Protein AF-A0A2H6ERS8-F1 (afdb_monomer_lite)

Foldseek 3Di: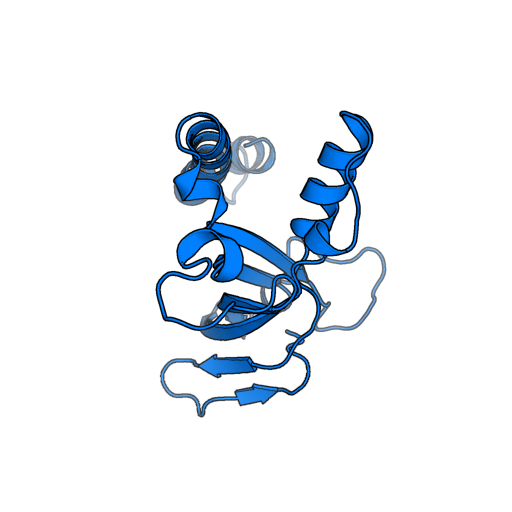
DVVQVVCCVPPNHHDVVVVCVVVVVVVLVVVCVVPVLSVQKDKAKFFDAPVHDDPPGPVPQRQQRIKIKIWGQCQVNCPCVVVDGDDRQKTWMWIWGADPRRPWIKIKTWIFTQVLVVDDDDDDVSVVVSVVVSNHGFFAWIWIDTPPDDIDTDRGDGD

Structure (mmCIF, N/CA/C/O backbone):
data_AF-A0A2H6ERS8-F1
#
_entry.id   AF-A0A2H6ERS8-F1
#
loop_
_atom_site.group_PDB
_atom_site.id
_atom_site.type_symbol
_atom_site.label_atom_id
_atom_site.label_alt_id
_atom_site.label_comp_id
_atom_site.label_asym_id
_atom_site.label_entity_id
_atom_site.label_seq_id
_atom_site.pdbx_PDB_ins_code
_atom_site.Cartn_x
_atom_site.Cartn_y
_atom_site.Cartn_z
_atom_site.occupancy
_atom_site.B_iso_or_equiv
_atom_site.auth_seq_id
_atom_site.auth_comp_id
_atom_site.auth_asym_id
_atom_site.auth_atom_id
_atom_site.pdbx_PDB_model_num
ATOM 1 N N . MET A 1 1 ? -3.281 12.359 -15.988 1.00 57.69 1 MET A N 1
ATOM 2 C CA . MET A 1 1 ? -3.894 13.520 -16.683 1.00 57.69 1 MET A CA 1
ATOM 3 C C . MET A 1 1 ? -2.879 14.532 -17.229 1.00 57.69 1 MET A C 1
ATOM 5 O O . MET A 1 1 ? -2.835 14.680 -18.435 1.00 57.69 1 MET A O 1
ATOM 9 N N . LEU A 1 2 ? -2.057 15.226 -16.422 1.00 61.25 2 LEU A N 1
ATOM 10 C CA . LEU A 1 2 ? -1.082 16.207 -16.961 1.00 61.25 2 LEU A CA 1
ATOM 11 C C . LEU A 1 2 ? 0.031 15.557 -17.808 1.00 61.25 2 LEU A C 1
ATOM 13 O O . LEU A 1 2 ? 0.407 16.110 -18.834 1.00 61.25 2 LEU A O 1
ATOM 17 N N . ILE A 1 3 ? 0.504 14.374 -17.397 1.00 63.06 3 ILE A N 1
ATOM 18 C CA . ILE A 1 3 ? 1.501 13.584 -18.138 1.00 63.06 3 ILE A CA 1
ATOM 19 C C . ILE A 1 3 ? 0.898 13.049 -19.447 1.00 63.06 3 ILE A C 1
ATOM 21 O O . ILE A 1 3 ? 1.433 13.352 -20.498 1.00 63.06 3 ILE A O 1
ATOM 25 N N . GLU A 1 4 ? -0.276 12.407 -19.415 1.00 62.72 4 GLU A N 1
ATOM 26 C CA . GLU A 1 4 ? -0.989 11.937 -20.624 1.00 62.72 4 GLU A CA 1
ATOM 27 C C . GLU A 1 4 ? -1.355 13.041 -21.621 1.00 62.72 4 GLU A C 1
ATOM 29 O O . GLU A 1 4 ? -1.279 12.832 -22.829 1.00 62.72 4 GLU A O 1
ATOM 34 N N . LEU A 1 5 ? -1.773 14.220 -21.143 1.00 63.31 5 LEU A N 1
ATOM 35 C CA . LEU A 1 5 ? -2.010 15.362 -22.027 1.00 63.31 5 LEU A CA 1
ATOM 36 C C . LEU A 1 5 ? -0.706 15.787 -22.703 1.00 63.31 5 LEU A C 1
ATOM 38 O O . LEU A 1 5 ? -0.725 16.097 -23.887 1.00 63.31 5 LEU A O 1
ATOM 42 N N . GLY A 1 6 ? 0.416 15.769 -21.976 1.00 64.75 6 GLY A N 1
ATOM 43 C CA . GLY A 1 6 ? 1.746 16.001 -22.537 1.00 64.75 6 GLY A CA 1
ATOM 44 C C . GLY A 1 6 ? 2.170 14.917 -23.532 1.00 64.75 6 GLY A C 1
ATOM 45 O O . GLY A 1 6 ? 2.685 15.243 -24.600 1.00 64.75 6 GLY A O 1
ATOM 46 N N . ASP A 1 7 ? 1.889 13.649 -23.231 1.00 66.44 7 ASP A N 1
ATOM 47 C CA . ASP A 1 7 ? 2.229 12.515 -24.092 1.00 66.44 7 ASP A CA 1
ATOM 48 C C . ASP A 1 7 ? 1.372 12.436 -25.356 1.00 66.44 7 ASP A C 1
ATOM 50 O O . ASP A 1 7 ? 1.861 12.028 -26.408 1.00 66.44 7 ASP A O 1
ATOM 54 N N . GLY A 1 8 ? 0.142 12.954 -25.314 1.00 67.19 8 GLY A N 1
ATOM 55 C CA . GLY A 1 8 ? -0.687 13.163 -26.501 1.00 67.19 8 GLY A CA 1
ATOM 56 C C . GLY A 1 8 ? -0.083 14.132 -27.530 1.00 67.19 8 GLY A C 1
ATOM 57 O O . GLY A 1 8 ? -0.42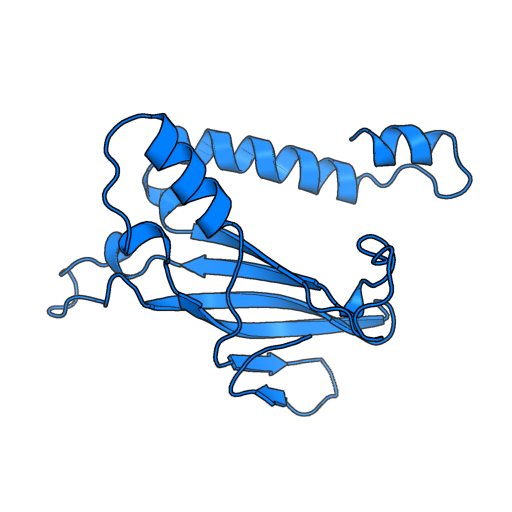0 14.045 -28.709 1.00 67.19 8 GLY A O 1
ATOM 58 N N . PHE A 1 9 ? 0.828 15.021 -27.112 1.00 74.06 9 PHE A N 1
ATOM 59 C CA . PHE A 1 9 ? 1.599 15.908 -27.998 1.00 74.06 9 PHE A CA 1
ATOM 60 C C . PHE A 1 9 ? 3.043 15.428 -28.228 1.00 74.06 9 PHE A C 1
ATOM 62 O O . PHE A 1 9 ? 3.812 16.110 -28.910 1.00 74.06 9 PHE A O 1
ATOM 69 N N . SER A 1 10 ? 3.426 14.282 -27.659 1.00 73.00 10 SER A N 1
ATOM 70 C CA . SER A 1 10 ? 4.756 13.686 -27.787 1.00 73.00 10 SER A CA 1
ATOM 71 C C . SER A 1 10 ? 4.723 12.442 -28.689 1.00 73.00 10 SER A C 1
ATOM 73 O O . SER A 1 10 ? 3.672 12.004 -29.152 1.00 73.00 10 SER A O 1
ATOM 75 N N . ASN A 1 11 ? 5.891 11.845 -28.948 1.00 71.19 11 ASN A N 1
ATOM 76 C CA . ASN A 1 11 ? 5.986 10.590 -29.704 1.00 71.19 11 ASN A CA 1
ATOM 77 C C . ASN A 1 11 ? 5.510 9.359 -28.906 1.00 71.19 11 ASN A C 1
ATOM 79 O O . ASN A 1 11 ? 5.439 8.273 -29.480 1.00 71.19 11 ASN A O 1
ATOM 83 N N . PHE A 1 12 ? 5.233 9.501 -27.602 1.00 67.75 12 PHE A N 1
ATOM 84 C CA . PHE A 1 12 ? 4.738 8.413 -26.752 1.00 67.75 12 PHE A CA 1
ATOM 85 C C . PHE A 1 12 ? 3.244 8.140 -26.984 1.00 67.75 12 PHE A C 1
ATOM 87 O O . PHE A 1 12 ? 2.827 6.985 -26.926 1.00 67.75 12 PHE A O 1
ATOM 94 N N . GLY A 1 13 ? 2.473 9.167 -27.360 1.00 66.31 13 GLY A N 1
ATOM 95 C CA . GLY A 1 13 ? 1.048 9.053 -27.654 1.00 66.31 13 GLY A CA 1
ATOM 96 C C . GLY A 1 13 ? 0.178 8.994 -26.398 1.00 66.31 13 GLY A C 1
ATOM 97 O O . GLY A 1 13 ? 0.634 8.705 -25.297 1.00 66.31 13 GLY A O 1
ATOM 98 N N . PHE A 1 14 ? -1.107 9.293 -26.566 1.00 74.25 14 PHE A N 1
ATOM 99 C CA . PHE A 1 14 ? -2.078 9.253 -25.476 1.00 74.25 14 PHE A CA 1
ATOM 100 C C . PHE A 1 14 ? -2.468 7.804 -25.138 1.00 74.25 14 PHE A C 1
ATOM 102 O O . PHE A 1 14 ? -2.995 7.103 -26.007 1.00 74.25 14 PHE A O 1
ATOM 109 N N . ASP A 1 15 ? -2.282 7.376 -23.885 1.00 76.25 15 ASP A N 1
ATOM 110 C CA . ASP A 1 15 ? -2.776 6.083 -23.400 1.00 76.25 15 ASP A CA 1
ATOM 111 C C . ASP A 1 15 ? -4.112 6.245 -22.656 1.00 76.25 15 ASP A C 1
ATOM 113 O O . ASP A 1 15 ? -4.220 6.881 -21.606 1.00 76.25 15 ASP A O 1
ATOM 117 N N . TYR A 1 16 ? -5.164 5.635 -23.201 1.00 74.88 16 TYR A N 1
ATOM 118 C CA . TYR A 1 16 ? -6.487 5.638 -22.581 1.00 74.88 16 TYR A CA 1
ATOM 119 C C . TYR A 1 16 ? -6.527 4.835 -21.273 1.00 74.88 16 TYR A C 1
ATOM 121 O O . TYR A 1 16 ? -7.408 5.075 -20.445 1.00 74.88 16 TYR A O 1
ATOM 129 N N . GLN A 1 17 ? -5.617 3.874 -21.082 1.00 75.38 17 GLN A N 1
ATOM 130 C CA . GLN A 1 17 ? -5.539 3.081 -19.856 1.00 75.38 17 GLN A CA 1
ATOM 131 C C . GLN A 1 17 ? -5.107 3.968 -18.689 1.00 75.38 17 GLN A C 1
ATOM 133 O O . GLN A 1 17 ? -5.750 3.936 -17.638 1.00 75.38 17 GLN A O 1
ATOM 138 N N . ASP A 1 18 ? -4.116 4.832 -18.904 1.00 72.44 18 ASP A N 1
ATOM 139 C CA . ASP A 1 18 ? -3.656 5.794 -17.901 1.00 72.44 18 ASP A CA 1
ATOM 140 C C . ASP A 1 18 ? -4.779 6.766 -17.499 1.00 72.44 18 ASP A C 1
ATOM 142 O O . ASP A 1 18 ? -4.994 7.021 -16.305 1.00 72.44 18 ASP A O 1
ATOM 146 N N . LEU A 1 19 ? -5.589 7.216 -18.469 1.00 80.38 19 LEU A N 1
ATOM 147 C CA . LEU A 1 19 ? -6.762 8.050 -18.193 1.00 80.38 19 LEU A CA 1
ATOM 148 C C . LEU A 1 19 ? -7.775 7.309 -17.314 1.00 80.38 19 LEU A C 1
ATOM 150 O O . LEU A 1 19 ? -8.290 7.869 -16.341 1.00 80.38 19 LEU A O 1
ATOM 154 N N . VAL A 1 20 ? -8.068 6.050 -17.654 1.00 81.31 20 VAL A N 1
ATOM 155 C CA . VAL A 1 20 ? -9.019 5.212 -16.915 1.00 81.31 20 VAL A CA 1
ATOM 156 C C . VAL A 1 20 ? -8.550 4.987 -15.482 1.00 81.31 20 VAL A C 1
ATOM 158 O O . VAL A 1 20 ? -9.366 5.103 -14.570 1.00 81.31 20 VAL A O 1
ATOM 161 N N . PHE A 1 21 ? -7.263 4.724 -15.247 1.00 81.50 21 PHE A N 1
ATOM 162 C CA . PHE A 1 21 ? -6.743 4.549 -13.888 1.00 81.50 21 PHE A CA 1
ATOM 163 C C . PHE A 1 21 ? -6.755 5.854 -13.085 1.00 81.50 21 PHE A C 1
ATOM 165 O O . PHE A 1 21 ? -7.132 5.847 -11.910 1.00 81.50 21 PHE A O 1
ATOM 172 N N . ASN A 1 22 ? -6.434 6.984 -13.720 1.00 79.50 22 ASN A N 1
ATOM 173 C CA . ASN A 1 22 ? -6.489 8.297 -13.078 1.00 79.50 22 ASN A CA 1
ATOM 174 C C . ASN A 1 22 ? -7.914 8.690 -12.664 1.00 79.50 22 ASN A C 1
ATOM 176 O O . ASN A 1 22 ? -8.144 9.104 -11.525 1.00 79.50 22 ASN A O 1
ATOM 180 N N . LEU A 1 23 ? -8.882 8.538 -13.570 1.00 87.19 23 LEU A N 1
ATOM 181 C CA . LEU A 1 23 ? -10.291 8.785 -13.259 1.00 87.19 23 LEU A CA 1
ATOM 182 C C . LEU A 1 23 ? -10.828 7.751 -12.269 1.00 87.19 23 LEU A C 1
ATOM 184 O O . LEU A 1 23 ? -11.540 8.115 -11.338 1.00 87.19 23 LEU A O 1
ATOM 188 N N . GLY A 1 24 ? -10.431 6.488 -12.420 1.00 86.75 24 GLY A N 1
ATOM 189 C CA . GLY A 1 24 ? -10.824 5.386 -11.551 1.00 86.75 24 GLY A CA 1
ATOM 190 C C . GLY A 1 24 ? -10.467 5.637 -10.090 1.00 86.75 24 GLY A C 1
ATOM 191 O O . GLY A 1 24 ? -11.321 5.449 -9.229 1.00 86.75 24 GLY A O 1
ATOM 192 N N . GLY A 1 25 ? -9.261 6.138 -9.802 1.00 84.88 25 GLY A N 1
ATOM 193 C CA . GLY A 1 25 ? -8.858 6.500 -8.438 1.00 84.88 25 GLY A CA 1
ATOM 194 C C . GLY A 1 25 ? -9.733 7.600 -7.822 1.00 84.88 25 GLY A C 1
ATOM 195 O O . GLY A 1 25 ? -10.189 7.465 -6.686 1.00 84.88 25 GLY A O 1
ATOM 196 N N . LEU A 1 26 ? -10.036 8.658 -8.585 1.00 86.75 26 LEU A N 1
ATOM 197 C CA . LEU A 1 26 ? -10.923 9.742 -8.138 1.00 86.75 26 LEU A CA 1
ATOM 198 C C . LEU A 1 26 ? -12.355 9.251 -7.910 1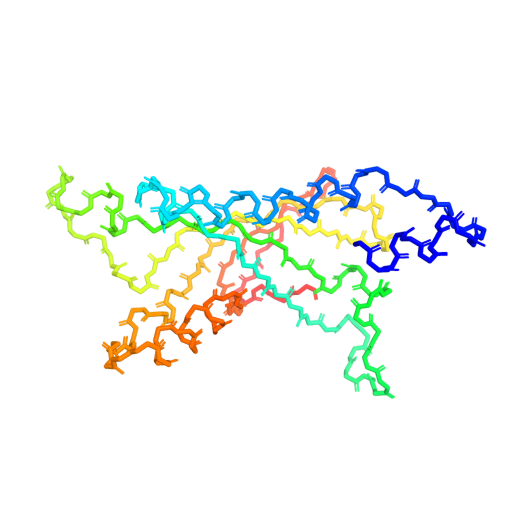.00 86.75 26 LEU A C 1
ATOM 200 O O . LEU A 1 26 ? -12.957 9.534 -6.873 1.00 86.75 26 LEU A O 1
ATOM 204 N N . THR A 1 27 ? -12.898 8.498 -8.869 1.00 89.81 27 THR A N 1
ATOM 205 C CA . THR A 1 27 ? -14.232 7.904 -8.762 1.00 89.81 27 THR A CA 1
ATOM 206 C C . THR A 1 27 ? -14.309 6.960 -7.569 1.00 89.81 27 THR A C 1
ATOM 208 O O . THR A 1 27 ? -15.290 6.997 -6.833 1.00 89.81 27 THR A O 1
ATOM 211 N N . TYR A 1 28 ? -13.272 6.159 -7.328 1.00 90.31 28 TYR A N 1
ATOM 212 C CA . TYR A 1 28 ? -13.228 5.246 -6.194 1.00 90.31 28 TYR A CA 1
ATOM 213 C C . TYR A 1 28 ? -13.223 5.988 -4.853 1.00 90.31 28 TYR A C 1
ATOM 215 O O . TYR A 1 28 ? -14.016 5.650 -3.976 1.00 90.31 28 TYR A O 1
ATOM 223 N N . GLY A 1 29 ? -12.424 7.051 -4.720 1.00 88.62 29 GLY A N 1
ATOM 224 C CA . GLY A 1 29 ? -12.433 7.898 -3.522 1.00 88.62 29 GLY A CA 1
ATOM 225 C C . GLY A 1 29 ? -13.795 8.555 -3.266 1.00 88.62 29 GLY A C 1
ATOM 226 O O . GLY A 1 29 ? -14.268 8.583 -2.132 1.00 88.62 29 GLY A O 1
ATOM 227 N N . PHE A 1 30 ? -14.480 9.017 -4.317 1.00 91.00 30 PHE A N 1
ATOM 228 C CA . PHE A 1 30 ? -15.854 9.518 -4.195 1.00 91.00 30 PHE A CA 1
ATOM 229 C C . PHE A 1 30 ? -16.834 8.418 -3.756 1.00 91.00 30 PHE A C 1
ATOM 231 O O . PHE A 1 30 ? -17.663 8.633 -2.875 1.00 91.00 30 PHE A O 1
ATOM 238 N N . LEU A 1 31 ? -16.729 7.217 -4.331 1.00 93.25 31 LEU A N 1
ATOM 239 C CA . LEU A 1 31 ? -17.577 6.088 -3.948 1.00 93.25 31 LEU A CA 1
ATOM 240 C C . LEU A 1 31 ? -17.334 5.641 -2.499 1.00 93.25 31 LEU A C 1
ATOM 242 O O . LEU A 1 31 ? -18.283 5.225 -1.842 1.00 93.25 31 LEU A O 1
ATOM 246 N N . GLN A 1 32 ? -16.110 5.751 -1.982 1.00 92.50 32 GLN A N 1
ATOM 247 C CA . GLN A 1 32 ? -15.784 5.464 -0.581 1.00 92.50 32 GLN A CA 1
ATOM 248 C C . GLN A 1 32 ? -16.487 6.402 0.417 1.00 92.50 32 GLN A C 1
ATOM 250 O O . GLN A 1 32 ? -16.852 5.964 1.513 1.00 92.50 32 GLN A O 1
ATOM 255 N N . ASP A 1 33 ? -16.730 7.659 0.031 1.00 89.88 33 ASP A N 1
ATOM 256 C CA . ASP A 1 33 ? -17.514 8.623 0.819 1.00 89.88 33 ASP A CA 1
ATOM 257 C C . ASP A 1 33 ? -19.011 8.270 0.828 1.00 89.88 33 ASP A C 1
ATOM 259 O O . ASP A 1 33 ? -19.670 8.325 1.865 1.00 89.88 33 ASP A O 1
ATOM 263 N N . GLN A 1 34 ? -19.541 7.829 -0.317 1.00 95.06 34 GLN A N 1
ATOM 264 C CA . GLN A 1 34 ? -20.959 7.479 -0.463 1.00 95.06 34 GLN A CA 1
ATOM 265 C C . GLN A 1 34 ? -21.303 6.092 0.101 1.00 95.06 34 GLN A C 1
ATOM 267 O O . GLN A 1 34 ? -22.395 5.880 0.630 1.00 95.06 34 GLN A O 1
ATOM 272 N N . PHE A 1 35 ? -20.374 5.138 0.008 1.00 95.12 35 PHE A N 1
ATOM 273 C CA . PHE A 1 35 ? -20.565 3.748 0.410 1.00 95.12 35 PHE A CA 1
ATOM 274 C C . PHE A 1 35 ? -19.487 3.333 1.418 1.00 95.12 35 PHE A C 1
ATOM 276 O O . PHE A 1 35 ? -18.431 2.831 1.021 1.00 95.12 35 PHE A O 1
ATOM 283 N N . PRO A 1 36 ? -19.763 3.433 2.736 1.00 90.56 36 PRO A N 1
ATOM 284 C CA . PRO A 1 36 ? -18.779 3.145 3.780 1.00 90.56 36 PRO A CA 1
ATOM 285 C C . PRO A 1 36 ? -18.158 1.746 3.712 1.00 90.56 36 PRO A C 1
ATOM 287 O O . PRO A 1 36 ? -17.049 1.536 4.193 1.00 90.56 36 PRO A O 1
ATOM 290 N N . PHE A 1 37 ? -18.854 0.789 3.092 1.00 93.50 37 PHE A N 1
ATOM 291 C CA . PHE A 1 37 ? -18.348 -0.557 2.833 1.00 93.50 37 PHE A CA 1
ATOM 292 C C . PHE A 1 37 ? -17.056 -0.569 1.998 1.00 93.50 37 PHE A C 1
ATOM 294 O O . PHE A 1 37 ? -16.198 -1.420 2.230 1.00 93.50 37 PHE A O 1
ATOM 301 N N . LEU A 1 38 ? -16.883 0.372 1.066 1.00 94.25 38 LEU A N 1
ATOM 302 C CA . LEU A 1 38 ? -15.696 0.449 0.210 1.00 94.25 38 LEU A CA 1
ATOM 303 C C . LEU A 1 38 ? -14.444 0.918 0.965 1.00 94.25 38 LEU A C 1
ATOM 305 O O . LEU A 1 38 ? -13.331 0.657 0.518 1.00 94.25 38 LEU A O 1
ATOM 309 N N . ASN A 1 39 ? -14.592 1.512 2.154 1.00 91.44 39 ASN A N 1
ATOM 310 C CA . ASN A 1 39 ? -13.454 1.837 3.028 1.00 91.44 39 ASN A CA 1
ATOM 311 C C . ASN A 1 39 ? -12.744 0.585 3.574 1.00 91.44 39 ASN A C 1
ATOM 313 O O . ASN A 1 39 ? -11.666 0.683 4.161 1.00 91.44 39 ASN A O 1
ATOM 317 N N . ASN A 1 40 ? -13.329 -0.603 3.375 1.00 94.44 40 ASN A N 1
ATOM 318 C CA . ASN A 1 40 ? -12.675 -1.872 3.677 1.00 94.44 40 ASN A CA 1
ATOM 319 C C . ASN A 1 40 ? -11.617 -2.275 2.650 1.00 94.44 40 ASN A C 1
ATOM 321 O O . ASN A 1 40 ? -10.861 -3.197 2.927 1.00 94.44 40 ASN A O 1
ATOM 325 N N . PHE A 1 41 ? -11.566 -1.629 1.487 1.00 95.50 41 PHE A N 1
ATOM 326 C CA . PHE A 1 41 ? -10.675 -1.994 0.393 1.00 95.50 41 PHE A CA 1
ATOM 327 C C . PHE A 1 41 ? -9.851 -0.770 0.006 1.00 95.50 41 PHE A C 1
ATOM 329 O O . PHE A 1 41 ? -10.399 0.199 -0.522 1.00 95.50 41 PHE A O 1
ATOM 336 N N . ASN A 1 42 ? -8.550 -0.793 0.287 1.00 93.81 42 ASN A N 1
ATOM 337 C CA . ASN A 1 42 ? -7.690 0.375 0.105 1.00 93.81 42 ASN A CA 1
ATOM 338 C C . ASN A 1 42 ? -6.573 0.085 -0.888 1.00 93.81 42 ASN A C 1
ATOM 340 O O . ASN A 1 42 ? -5.950 -0.975 -0.849 1.00 93.81 42 ASN A O 1
ATOM 344 N N . ILE A 1 43 ? -6.335 1.044 -1.783 1.00 93.56 43 ILE A N 1
ATOM 345 C CA . ILE A 1 43 ? -5.220 0.985 -2.721 1.00 93.56 43 ILE A CA 1
ATOM 346 C C . ILE A 1 43 ? -4.013 1.628 -2.047 1.00 93.56 43 ILE A 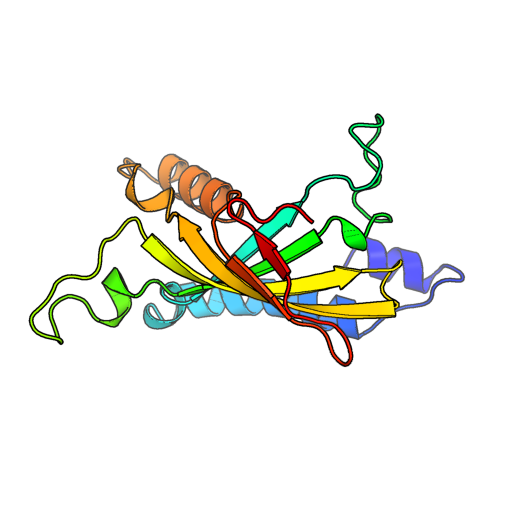C 1
ATOM 348 O O . ILE A 1 43 ? -4.074 2.791 -1.649 1.00 93.56 43 ILE A O 1
ATOM 352 N N . LYS A 1 44 ? -2.923 0.873 -1.936 1.00 94.94 44 LYS A N 1
ATOM 353 C CA . LYS A 1 44 ? -1.648 1.338 -1.389 1.00 94.94 44 LYS A CA 1
ATOM 354 C C . LYS A 1 44 ? -0.525 1.153 -2.397 1.00 94.94 44 LYS A C 1
ATOM 356 O O . LYS A 1 44 ? -0.641 0.401 -3.363 1.00 94.94 44 LYS A O 1
ATOM 361 N N . TRP A 1 45 ? 0.586 1.829 -2.164 1.00 93.69 45 TRP A N 1
ATOM 362 C CA . TRP A 1 45 ? 1.757 1.791 -3.025 1.00 93.69 45 TRP A CA 1
ATOM 363 C C . TRP A 1 45 ? 3.026 1.584 -2.201 1.00 93.69 45 TRP A C 1
ATOM 365 O O . TRP A 1 45 ? 3.176 2.132 -1.109 1.00 93.69 45 TRP A O 1
ATOM 375 N N . SER A 1 46 ? 3.955 0.798 -2.734 1.00 93.31 46 SER A N 1
ATOM 376 C CA . SER A 1 46 ? 5.319 0.700 -2.217 1.00 93.31 46 SER A CA 1
ATOM 377 C C . SER A 1 46 ? 6.323 0.874 -3.348 1.00 93.31 46 SER A C 1
ATOM 379 O O . SER A 1 46 ? 6.123 0.337 -4.440 1.00 93.31 46 SER A O 1
ATOM 381 N N . PHE A 1 47 ? 7.422 1.570 -3.058 1.00 90.75 47 PHE A N 1
ATOM 382 C CA . PHE A 1 47 ? 8.519 1.790 -3.993 1.00 90.75 47 PHE A CA 1
ATOM 383 C C . PHE A 1 47 ? 9.869 1.641 -3.307 1.00 90.75 47 PHE A C 1
ATOM 385 O O . PHE A 1 47 ? 10.165 2.359 -2.349 1.00 90.75 47 PHE A O 1
ATOM 392 N N . ILE A 1 48 ? 10.691 0.727 -3.822 1.00 86.06 48 ILE A N 1
ATOM 393 C CA . ILE A 1 48 ? 12.090 0.560 -3.422 1.00 86.06 48 ILE A CA 1
ATOM 394 C C . ILE A 1 48 ? 12.941 0.492 -4.697 1.00 86.06 48 ILE A C 1
ATOM 396 O O . ILE A 1 48 ? 12.757 -0.441 -5.473 1.00 86.06 48 ILE A O 1
ATOM 400 N N . PRO A 1 49 ? 13.861 1.451 -4.930 1.00 82.69 49 PRO A N 1
ATOM 401 C CA . PRO A 1 49 ? 14.661 1.501 -6.154 1.00 82.69 49 PRO A CA 1
ATOM 402 C C . PRO A 1 49 ? 15.463 0.221 -6.401 1.00 82.69 49 PRO A C 1
ATOM 404 O O . PRO A 1 49 ? 16.238 -0.200 -5.536 1.00 82.69 49 PRO A O 1
ATOM 407 N N . THR A 1 50 ? 15.377 -0.335 -7.613 1.00 76.69 50 THR A N 1
ATOM 408 C CA . THR A 1 50 ? 16.075 -1.586 -7.966 1.00 76.69 50 THR A CA 1
ATOM 409 C C . THR A 1 50 ? 17.588 -1.397 -8.096 1.00 76.69 50 THR A C 1
ATOM 411 O O . THR A 1 50 ? 18.376 -2.288 -7.779 1.00 76.69 50 THR A O 1
ATOM 414 N N . LYS A 1 51 ? 18.027 -0.209 -8.536 1.00 72.94 51 LYS A N 1
ATOM 415 C CA . LYS A 1 51 ? 19.446 0.134 -8.776 1.00 72.94 51 LYS A CA 1
ATOM 416 C C . LYS A 1 51 ? 20.077 0.942 -7.635 1.00 72.94 51 LYS A C 1
ATOM 418 O O . LYS A 1 51 ? 21.060 1.657 -7.850 1.00 72.94 51 LYS A O 1
ATOM 423 N N . GLY A 1 52 ? 19.518 0.824 -6.429 1.00 69.31 52 GLY A N 1
ATOM 424 C CA . GLY A 1 52 ? 19.929 1.586 -5.250 1.00 69.31 52 GLY A CA 1
ATOM 425 C C . GLY A 1 52 ? 19.474 3.050 -5.280 1.00 69.31 52 GLY A C 1
ATOM 426 O O . GLY A 1 52 ? 18.891 3.533 -6.251 1.00 69.31 52 GLY A O 1
ATOM 427 N N . LEU A 1 53 ? 19.741 3.775 -4.191 1.00 67.81 53 LEU A N 1
ATOM 428 C CA . LEU A 1 53 ? 19.359 5.181 -4.011 1.00 67.81 53 LEU A CA 1
ATOM 429 C C . LEU A 1 53 ? 20.246 6.111 -4.860 1.00 67.81 53 LEU A C 1
ATOM 431 O O . LEU A 1 53 ? 21.135 6.788 -4.346 1.00 67.81 53 LEU A O 1
ATOM 435 N N . ARG A 1 54 ? 20.032 6.142 -6.179 1.00 70.44 54 ARG A N 1
ATOM 436 C CA . ARG A 1 54 ? 20.573 7.206 -7.039 1.00 70.44 54 ARG A CA 1
ATOM 437 C C . ARG A 1 54 ? 19.671 8.433 -6.964 1.00 70.44 54 ARG A C 1
ATOM 439 O O . ARG A 1 54 ? 18.455 8.312 -7.068 1.00 70.44 54 ARG A O 1
ATOM 446 N N . PHE A 1 55 ? 20.279 9.607 -6.806 1.00 73.12 55 PHE A N 1
ATOM 447 C CA . PHE A 1 55 ? 19.574 10.885 -6.802 1.00 73.12 55 PHE A CA 1
ATOM 448 C C . PHE A 1 55 ? 19.794 11.623 -8.139 1.00 73.12 55 PHE A C 1
ATOM 450 O O . PHE A 1 55 ? 20.948 11.744 -8.557 1.00 73.12 55 PHE A O 1
ATOM 457 N N . PRO A 1 56 ? 18.735 12.126 -8.805 1.00 73.69 56 PRO A N 1
ATOM 458 C CA . PRO A 1 56 ? 17.323 11.972 -8.447 1.00 73.69 56 PRO A CA 1
ATOM 459 C C . PRO A 1 56 ? 16.814 10.536 -8.705 1.00 73.69 56 PRO A C 1
ATOM 461 O O . PRO A 1 56 ? 17.282 9.890 -9.650 1.00 73.69 56 PRO A O 1
ATOM 464 N N . PRO A 1 57 ? 15.867 10.017 -7.896 1.00 71.06 57 PRO A N 1
ATOM 465 C CA . PRO A 1 57 ? 15.309 8.690 -8.123 1.00 71.06 57 PRO A CA 1
ATOM 466 C C . PRO A 1 57 ? 14.469 8.686 -9.399 1.00 71.06 57 PRO A C 1
ATOM 468 O O . PRO A 1 57 ? 13.716 9.623 -9.668 1.00 71.06 57 PRO A O 1
ATOM 471 N N . ARG A 1 58 ? 14.567 7.609 -10.176 1.00 79.88 58 ARG A N 1
ATOM 472 C CA . ARG A 1 58 ? 13.817 7.438 -11.426 1.00 79.88 58 ARG A CA 1
ATOM 473 C C . ARG A 1 58 ? 12.436 6.832 -11.166 1.00 79.88 58 ARG A C 1
ATOM 475 O O . ARG A 1 58 ? 12.143 5.738 -11.628 1.00 79.88 58 ARG A O 1
ATOM 482 N N . PHE A 1 59 ? 11.601 7.550 -10.415 1.00 78.69 59 PHE A N 1
ATOM 483 C CA . PHE A 1 59 ? 10.279 7.080 -9.972 1.00 78.69 59 PHE A CA 1
ATOM 484 C C . PHE A 1 59 ? 9.320 6.691 -11.101 1.00 78.69 59 PHE A C 1
ATOM 486 O O . PHE A 1 59 ? 8.412 5.917 -10.867 1.00 78.69 59 PHE A O 1
ATOM 493 N N . THR A 1 60 ? 9.459 7.260 -12.294 1.00 78.19 60 THR A N 1
ATOM 494 C CA . THR A 1 60 ? 8.550 6.987 -13.419 1.00 78.19 60 THR A CA 1
ATOM 495 C C . THR A 1 60 ? 9.127 5.998 -14.429 1.00 78.19 60 THR A C 1
ATOM 497 O O . THR A 1 60 ? 8.402 5.526 -15.292 1.00 78.19 60 THR A O 1
ATOM 500 N N . GLU A 1 61 ? 10.426 5.693 -14.351 1.00 79.25 61 GLU A N 1
ATOM 501 C CA . GLU A 1 61 ? 11.104 4.794 -15.297 1.00 79.25 61 GLU A CA 1
ATOM 502 C C . GLU A 1 61 ? 11.443 3.434 -14.671 1.00 79.25 61 GLU A C 1
ATOM 504 O O . GLU A 1 61 ? 11.563 2.439 -15.384 1.00 79.25 61 GLU A O 1
ATOM 509 N N . ASP A 1 62 ? 11.632 3.377 -13.348 1.00 84.56 62 ASP A N 1
ATOM 510 C CA . ASP A 1 62 ? 11.989 2.156 -12.620 1.00 84.56 62 ASP A CA 1
ATOM 511 C C . ASP A 1 62 ? 10.735 1.346 -12.271 1.00 84.56 62 ASP A C 1
ATOM 513 O O . ASP A 1 62 ? 10.422 1.152 -11.105 1.00 84.56 62 ASP A O 1
ATOM 517 N N . TYR A 1 63 ? 9.994 0.886 -13.283 1.00 85.00 63 TYR A N 1
ATOM 518 C CA . TYR A 1 63 ? 8.747 0.125 -13.102 1.00 85.00 63 TYR A CA 1
ATOM 519 C C . TYR A 1 63 ? 8.910 -1.094 -12.187 1.00 85.00 63 TYR A C 1
ATOM 521 O O . TYR A 1 63 ? 8.022 -1.410 -11.393 1.00 85.00 63 TYR A O 1
ATOM 529 N N . ASP A 1 64 ? 10.075 -1.734 -12.259 1.00 89.12 64 ASP A N 1
ATOM 530 C CA . ASP A 1 64 ? 10.436 -2.893 -11.451 1.00 89.12 64 ASP A CA 1
ATOM 531 C C . ASP A 1 64 ? 10.568 -2.555 -9.956 1.00 89.12 64 ASP A C 1
ATOM 533 O O . ASP A 1 64 ? 10.644 -3.460 -9.138 1.00 89.12 64 ASP A O 1
ATOM 537 N N . ALA A 1 65 ? 10.559 -1.277 -9.561 1.00 89.62 65 ALA A N 1
ATOM 538 C CA . ALA A 1 65 ? 10.584 -0.839 -8.166 1.00 89.62 65 ALA A CA 1
ATOM 539 C C . ALA A 1 65 ? 9.188 -0.708 -7.526 1.00 89.62 65 ALA A C 1
ATOM 541 O O . ALA A 1 65 ? 9.100 -0.557 -6.305 1.00 89.62 65 ALA A O 1
ATOM 542 N N . HIS A 1 66 ? 8.102 -0.760 -8.311 1.00 92.19 66 HIS A N 1
ATOM 543 C CA . HIS A 1 66 ? 6.737 -0.488 -7.838 1.00 92.19 66 HIS A CA 1
ATOM 544 C C . HIS A 1 66 ? 5.937 -1.755 -7.536 1.00 92.19 66 HIS A C 1
ATOM 546 O O . HIS A 1 66 ? 5.836 -2.668 -8.359 1.00 92.19 66 HIS A O 1
ATOM 552 N N . ILE A 1 67 ? 5.242 -1.738 -6.399 1.00 94.44 67 ILE A N 1
ATOM 553 C CA . ILE A 1 67 ? 4.140 -2.662 -6.122 1.00 94.44 67 ILE A CA 1
ATOM 554 C C . ILE A 1 67 ? 2.903 -1.836 -5.776 1.00 94.44 67 ILE A C 1
ATOM 556 O O . ILE A 1 67 ? 2.952 -0.954 -4.912 1.00 94.44 67 ILE A O 1
ATOM 560 N N . TYR A 1 68 ? 1.802 -2.126 -6.460 1.00 94.50 68 TYR A N 1
ATOM 561 C CA . TYR A 1 68 ? 0.487 -1.559 -6.180 1.00 94.50 68 TYR A CA 1
ATOM 562 C C . TYR A 1 68 ? -0.336 -2.595 -5.439 1.00 94.50 68 TYR A C 1
ATOM 564 O O . TYR A 1 68 ? -0.455 -3.730 -5.891 1.00 94.50 68 TYR A O 1
ATOM 572 N N . TRP A 1 69 ? -0.892 -2.211 -4.304 1.00 96.44 69 TRP A N 1
ATOM 573 C CA . TRP A 1 69 ? -1.520 -3.108 -3.351 1.00 96.44 69 TRP A CA 1
ATOM 574 C C . TRP A 1 69 ? -3.000 -2.811 -3.224 1.00 96.44 69 TRP A C 1
ATOM 576 O O . TRP A 1 69 ? -3.395 -1.654 -3.149 1.00 96.44 69 TRP A O 1
ATOM 586 N N . LEU A 1 70 ? -3.799 -3.862 -3.122 1.00 96.56 70 LEU A N 1
ATOM 587 C CA . LEU A 1 70 ? -5.152 -3.833 -2.598 1.00 96.56 70 LEU A CA 1
ATOM 588 C C . LEU A 1 70 ? -5.127 -4.471 -1.209 1.00 96.56 70 LEU A C 1
ATOM 590 O O . LEU A 1 70 ? -4.882 -5.674 -1.086 1.00 96.56 70 LEU A O 1
ATOM 594 N N . THR A 1 71 ? -5.379 -3.680 -0.171 1.00 96.81 71 THR A N 1
ATOM 595 C CA . THR A 1 71 ? -5.468 -4.164 1.211 1.00 96.81 71 THR A CA 1
ATOM 596 C C . THR A 1 71 ? -6.918 -4.291 1.638 1.00 96.81 71 THR A C 1
ATOM 598 O O . THR A 1 71 ? -7.784 -3.534 1.188 1.00 96.81 71 THR A O 1
ATOM 601 N N . ILE A 1 72 ? -7.193 -5.277 2.492 1.00 96.62 72 ILE A N 1
ATOM 602 C CA . ILE A 1 72 ? -8.546 -5.566 2.963 1.00 96.62 72 ILE A CA 1
ATOM 603 C C . ILE A 1 72 ? -8.599 -5.389 4.479 1.00 96.62 72 ILE A C 1
ATOM 605 O O . ILE A 1 72 ? -7.964 -6.127 5.233 1.00 96.62 72 ILE A O 1
ATOM 609 N N . ASN A 1 73 ? -9.402 -4.438 4.947 1.00 95.12 73 ASN A N 1
ATOM 610 C CA . ASN A 1 73 ? -9.652 -4.219 6.365 1.00 95.12 73 ASN A CA 1
ATOM 611 C C . ASN A 1 73 ? -10.621 -5.277 6.912 1.00 95.12 73 ASN A C 1
ATOM 613 O O . ASN A 1 73 ? -11.821 -5.047 7.062 1.00 95.12 73 ASN A O 1
ATOM 617 N N . MET A 1 74 ? -10.079 -6.456 7.212 1.00 94.25 74 MET A N 1
ATOM 618 C CA . MET A 1 74 ? -10.847 -7.578 7.756 1.00 94.25 74 MET A CA 1
ATOM 619 C C . MET A 1 74 ? -11.436 -7.271 9.135 1.00 94.25 74 MET A C 1
ATOM 621 O O . MET A 1 74 ? -12.538 -7.733 9.428 1.00 94.25 74 MET A O 1
ATOM 625 N N . HIS A 1 75 ? -10.755 -6.446 9.940 1.00 93.50 75 HIS A N 1
ATOM 626 C CA . HIS A 1 75 ? -11.264 -5.982 11.231 1.00 93.50 75 HIS A CA 1
ATOM 627 C C . HIS A 1 75 ? -12.607 -5.264 11.079 1.00 93.50 75 HIS A C 1
ATOM 629 O O . HIS A 1 75 ? -13.573 -5.643 11.730 1.00 93.50 75 HIS A O 1
ATOM 635 N N . ASN A 1 76 ? -12.725 -4.305 10.159 1.00 92.19 76 ASN A N 1
ATOM 636 C CA . ASN A 1 76 ? -13.994 -3.607 9.936 1.00 92.19 76 ASN A CA 1
ATOM 637 C C . ASN A 1 76 ? -15.010 -4.441 9.123 1.00 92.19 76 ASN A C 1
ATOM 639 O O . ASN A 1 76 ? -16.214 -4.369 9.369 1.00 92.19 76 ASN A O 1
ATOM 643 N N . LEU A 1 77 ? -14.547 -5.267 8.177 1.00 91.75 77 LEU A N 1
ATOM 644 C CA . LEU A 1 77 ? -15.421 -6.081 7.323 1.00 91.75 77 LEU A CA 1
ATOM 645 C C . LEU A 1 77 ? -16.167 -7.167 8.118 1.00 91.75 77 LEU A C 1
ATOM 647 O O . LEU A 1 77 ? -17.382 -7.362 7.970 1.00 91.75 77 LEU A O 1
ATOM 651 N N . ILE A 1 78 ? -15.422 -7.885 8.958 1.00 90.12 78 ILE A N 1
ATOM 652 C CA . ILE A 1 78 ? -15.923 -9.021 9.731 1.00 90.12 78 ILE A CA 1
ATOM 653 C C . ILE A 1 78 ? -16.328 -8.585 11.139 1.00 90.12 78 ILE A C 1
ATOM 655 O O . ILE A 1 78 ? -17.330 -9.086 11.657 1.00 90.12 78 ILE A O 1
ATOM 659 N N . GLY A 1 79 ? -15.598 -7.655 11.758 1.00 84.19 79 GLY A N 1
ATOM 660 C CA . GLY A 1 79 ? -15.769 -7.316 13.169 1.00 84.19 79 GLY A CA 1
ATOM 661 C C . GLY A 1 79 ? -15.698 -8.574 14.032 1.00 84.19 79 GLY A C 1
ATOM 662 O O . GLY A 1 79 ? -14.806 -9.400 13.865 1.00 84.19 79 GLY A O 1
ATOM 663 N N . ASN A 1 80 ? -16.718 -8.764 14.871 1.00 77.75 80 ASN A N 1
ATOM 664 C CA . ASN A 1 80 ? -16.848 -9.929 15.753 1.00 77.75 80 ASN A CA 1
ATOM 665 C C . ASN A 1 80 ? -17.796 -11.015 15.209 1.00 77.75 80 ASN A C 1
ATOM 667 O O . ASN A 1 80 ? -18.194 -11.921 15.942 1.00 77.75 80 ASN A O 1
ATOM 671 N N . LYS A 1 81 ? -18.188 -10.948 13.926 1.00 83.81 81 LYS A N 1
ATOM 672 C CA . LYS A 1 81 ? -19.200 -11.853 13.339 1.00 83.81 81 LYS A CA 1
ATOM 673 C C . LYS A 1 81 ? -18.773 -13.324 13.301 1.00 83.81 81 LYS A C 1
ATOM 675 O O . LYS A 1 81 ? -19.637 -14.191 13.273 1.00 83.81 81 LYS A O 1
ATOM 680 N N . LEU A 1 82 ? -17.469 -13.611 13.288 1.00 81.88 82 LEU A N 1
ATOM 681 C CA . LEU A 1 82 ? -16.930 -14.978 13.234 1.00 81.88 82 LEU A CA 1
ATOM 682 C C . LEU A 1 82 ? -16.603 -15.565 14.618 1.00 81.88 82 LEU A C 1
ATOM 684 O O . LEU A 1 82 ? -15.948 -16.600 14.700 1.00 81.88 82 LEU A O 1
ATOM 688 N N . GLY A 1 83 ? -17.027 -14.913 15.707 1.00 85.69 83 GLY A N 1
ATOM 689 C CA . GLY A 1 83 ? -16.717 -15.357 17.072 1.00 85.69 83 GLY A CA 1
ATOM 690 C C . GLY A 1 83 ? -15.266 -15.107 17.500 1.00 85.69 83 GLY A C 1
ATOM 691 O O . GLY A 1 83 ? -14.880 -15.503 18.595 1.00 85.69 83 GLY A O 1
ATOM 692 N N . PHE A 1 84 ? -14.478 -14.431 16.662 1.00 88.19 84 PHE A N 1
ATOM 693 C CA . PHE A 1 84 ? -13.171 -13.878 16.997 1.00 88.19 84 PHE A CA 1
ATOM 694 C C . PHE A 1 84 ? -13.053 -12.462 16.429 1.00 88.19 84 PHE A C 1
ATOM 696 O O . PHE A 1 84 ? -13.698 -12.133 15.432 1.00 88.19 84 PHE A O 1
ATOM 703 N N . GLU A 1 85 ? -12.222 -11.644 17.068 1.00 89.50 85 GLU A N 1
ATOM 704 C CA . GLU A 1 85 ? -11.908 -10.290 16.623 1.00 89.50 85 GLU A CA 1
ATOM 705 C C . GLU A 1 85 ? -10.635 -10.323 15.772 1.00 89.50 85 GLU A C 1
ATOM 707 O O . GLU A 1 85 ? -9.583 -10.795 16.213 1.00 89.50 85 GLU A O 1
ATOM 712 N N . TRP A 1 86 ? -10.724 -9.862 14.525 1.00 92.00 86 TRP A N 1
ATOM 713 C CA . TRP A 1 86 ? -9.551 -9.764 13.658 1.00 92.00 86 TRP A CA 1
ATOM 714 C C . TRP A 1 86 ? -8.656 -8.598 14.119 1.00 92.00 86 TRP A C 1
ATOM 716 O O . TRP A 1 86 ? -9.195 -7.530 14.394 1.00 92.00 86 TRP A O 1
ATOM 726 N N . PRO A 1 87 ? -7.316 -8.721 14.183 1.00 92.25 87 PRO A N 1
ATOM 727 C CA . PRO A 1 87 ? -6.456 -7.629 14.646 1.00 92.25 87 PRO A CA 1
ATOM 728 C C . PRO A 1 87 ? -6.566 -6.364 13.781 1.00 92.25 87 PRO A C 1
ATOM 730 O O . PRO A 1 87 ? -6.384 -6.428 12.569 1.00 92.25 87 PRO A O 1
ATOM 733 N N . GLU A 1 88 ? -6.780 -5.195 14.392 1.00 91.75 88 GLU A N 1
ATOM 734 C CA . GLU A 1 88 ? -6.965 -3.931 13.654 1.00 91.75 88 GLU A CA 1
ATOM 735 C C . GLU A 1 88 ? -5.727 -3.519 12.833 1.00 91.75 88 GLU A C 1
ATOM 737 O O . GLU A 1 88 ? -5.847 -2.902 11.772 1.00 91.75 88 GLU A O 1
ATOM 742 N N . LEU A 1 89 ? -4.532 -3.876 13.319 1.00 93.00 89 LEU A N 1
ATOM 743 C CA . LEU A 1 89 ? -3.249 -3.541 12.701 1.00 93.00 89 LEU A CA 1
ATOM 744 C C . LEU A 1 89 ? -2.913 -4.415 11.483 1.00 93.00 89 LEU A C 1
ATOM 746 O O . LEU A 1 89 ? -2.133 -3.979 10.648 1.00 93.00 89 LEU A O 1
ATOM 750 N N . ILE A 1 90 ? -3.450 -5.632 11.373 1.00 93.94 90 ILE A N 1
ATOM 751 C CA . ILE A 1 90 ? -2.997 -6.618 10.379 1.00 93.94 90 ILE A CA 1
ATOM 752 C C . ILE A 1 90 ? -4.063 -6.800 9.305 1.00 93.94 90 ILE A C 1
ATOM 754 O O . ILE A 1 90 ? -5.194 -7.184 9.601 1.00 93.94 90 ILE A O 1
ATOM 758 N N . GLN A 1 91 ? -3.687 -6.598 8.046 1.00 95.75 91 GLN A N 1
ATOM 759 C CA . GLN A 1 91 ? -4.585 -6.738 6.903 1.00 95.75 91 GLN A CA 1
ATOM 760 C C . GLN A 1 91 ? -3.996 -7.703 5.870 1.00 95.75 91 GLN A C 1
ATOM 762 O O . GLN A 1 91 ? -2.798 -7.649 5.602 1.00 95.75 91 GLN A O 1
ATOM 767 N N . PRO A 1 92 ? -4.788 -8.601 5.261 1.00 96.69 92 PRO A N 1
ATOM 768 C CA . PRO A 1 92 ? -4.347 -9.280 4.053 1.00 96.69 92 PRO A CA 1
ATOM 769 C C . PRO A 1 92 ? -4.242 -8.279 2.896 1.00 96.69 92 PRO A C 1
ATOM 771 O O . PRO A 1 92 ? -5.070 -7.371 2.759 1.00 96.69 92 PRO A O 1
ATOM 774 N N . ALA A 1 93 ? -3.233 -8.475 2.051 1.00 97.31 93 ALA A N 1
ATOM 775 C CA . ALA A 1 93 ? -2.946 -7.627 0.907 1.00 97.31 93 ALA A CA 1
ATOM 776 C C . ALA A 1 93 ? -2.674 -8.462 -0.349 1.00 97.31 93 ALA A C 1
ATOM 778 O O . ALA A 1 93 ? -1.995 -9.493 -0.305 1.00 97.31 93 ALA A O 1
ATOM 779 N N . VAL A 1 94 ? -3.189 -7.992 -1.483 1.00 97.19 94 VAL A N 1
ATOM 780 C CA . VAL A 1 94 ? -2.886 -8.533 -2.810 1.00 97.19 94 VAL A CA 1
ATOM 781 C C . VAL A 1 94 ? -2.235 -7.431 -3.626 1.00 97.19 94 VAL A C 1
ATOM 783 O O . VAL A 1 94 ? -2.812 -6.365 -3.804 1.00 97.19 94 VAL A O 1
ATOM 786 N N . GLY A 1 95 ? -1.022 -7.673 -4.093 1.00 95.94 95 GLY A N 1
ATOM 787 C CA . GLY A 1 95 ? -0.231 -6.741 -4.871 1.00 95.94 95 GLY A CA 1
ATOM 788 C C . GLY A 1 95 ? -0.111 -7.140 -6.334 1.00 95.94 95 GLY A C 1
ATOM 789 O O . GLY A 1 95 ? -0.225 -8.310 -6.707 1.00 95.94 95 GLY A O 1
ATOM 790 N N . PHE A 1 96 ? 0.167 -6.143 -7.156 1.00 95.06 96 PHE A N 1
ATOM 791 C CA . PHE A 1 96 ? 0.576 -6.290 -8.538 1.00 95.06 96 PHE A CA 1
ATOM 792 C C . PHE A 1 96 ? 1.896 -5.548 -8.729 1.00 95.06 96 PHE A C 1
ATOM 794 O O . PHE A 1 96 ? 2.009 -4.363 -8.401 1.00 95.06 96 PHE A O 1
ATOM 801 N N . SER A 1 97 ? 2.888 -6.256 -9.252 1.00 94.12 97 SER A N 1
ATOM 802 C CA . SER A 1 97 ? 4.180 -5.693 -9.627 1.00 94.12 97 SER A CA 1
ATOM 803 C C . SER A 1 97 ? 4.592 -6.176 -11.006 1.00 94.12 97 SER A C 1
ATOM 805 O O . SER A 1 97 ? 4.004 -7.093 -11.594 1.00 94.12 97 SER A O 1
ATOM 807 N N . VAL A 1 98 ? 5.617 -5.529 -11.538 1.00 92.38 98 VAL A N 1
ATOM 808 C CA . VAL A 1 98 ? 6.285 -5.968 -12.753 1.00 92.38 98 VAL A CA 1
ATOM 809 C C . VAL A 1 98 ? 7.771 -6.160 -12.492 1.00 92.38 98 VAL A C 1
ATOM 811 O O . VAL A 1 98 ? 8.319 -5.596 -11.551 1.00 92.38 98 VAL A O 1
ATOM 814 N N . ALA A 1 99 ? 8.402 -6.982 -13.318 1.00 88.88 99 ALA A N 1
ATOM 815 C CA . ALA A 1 99 ? 9.832 -7.226 -13.315 1.00 88.88 99 ALA A CA 1
ATOM 816 C C . ALA A 1 99 ? 10.356 -7.331 -14.751 1.00 88.88 99 ALA A C 1
ATOM 818 O O . ALA A 1 99 ? 9.593 -7.554 -15.701 1.00 88.88 99 ALA A O 1
ATOM 819 N N . ASN A 1 100 ? 11.677 -7.246 -14.903 1.00 87.19 100 ASN A N 1
ATOM 820 C CA . ASN A 1 100 ? 12.364 -7.271 -16.191 1.00 87.19 100 ASN A CA 1
ATOM 821 C C . ASN A 1 100 ? 11.895 -6.132 -17.118 1.00 87.19 100 ASN A C 1
ATOM 823 O O . ASN A 1 100 ? 11.517 -6.367 -18.273 1.00 87.19 100 ASN A O 1
ATOM 827 N N . ASN A 1 101 ? 11.897 -4.908 -16.581 1.00 83.19 101 ASN A N 1
ATOM 828 C CA . ASN A 1 101 ? 11.420 -3.675 -17.212 1.00 83.19 101 ASN A CA 1
ATOM 829 C C . ASN A 1 101 ? 9.990 -3.811 -17.762 1.00 83.19 101 ASN A C 1
ATOM 831 O O . ASN A 1 101 ? 9.741 -3.546 -18.938 1.00 83.19 101 ASN A O 1
ATOM 835 N N . GLY A 1 102 ? 9.059 -4.303 -16.941 1.00 82.00 102 GLY A N 1
ATOM 836 C CA . GLY A 1 102 ? 7.649 -4.439 -17.339 1.00 82.00 102 GLY A CA 1
ATOM 837 C C . GLY A 1 102 ? 7.275 -5.726 -18.089 1.00 82.00 102 GLY A C 1
ATOM 838 O O . GLY A 1 102 ? 6.088 -6.011 -18.258 1.00 82.00 102 GLY A O 1
ATOM 839 N N . ASN A 1 103 ? 8.245 -6.544 -18.517 1.00 86.81 103 ASN A N 1
ATOM 840 C CA . ASN A 1 103 ? 7.971 -7.731 -19.345 1.00 86.81 103 ASN A CA 1
ATOM 841 C C . ASN A 1 103 ? 7.418 -8.928 -18.564 1.00 86.81 103 ASN A C 1
ATOM 843 O O . ASN A 1 103 ? 6.843 -9.851 -19.149 1.00 86.81 103 ASN A O 1
ATOM 847 N N . ARG A 1 104 ? 7.597 -8.944 -17.243 1.00 90.75 104 ARG A N 1
ATOM 848 C CA . ARG A 1 104 ? 7.106 -10.004 -16.367 1.00 90.75 104 ARG A CA 1
ATOM 849 C C . ARG A 1 104 ? 6.110 -9.417 -15.383 1.00 90.75 104 ARG A C 1
ATOM 851 O O . ARG A 1 104 ? 6.466 -8.556 -14.597 1.00 90.75 104 ARG A O 1
ATOM 858 N N . ARG A 1 105 ? 4.872 -9.910 -15.408 1.00 93.56 105 ARG A N 1
ATOM 859 C CA . ARG A 1 105 ? 3.835 -9.545 -14.432 1.00 93.56 105 ARG A CA 1
ATOM 860 C C . ARG A 1 105 ? 3.913 -10.460 -13.223 1.00 93.56 105 ARG A C 1
ATOM 862 O O . ARG A 1 105 ? 4.105 -11.672 -13.375 1.00 93.56 105 ARG A O 1
ATOM 869 N N . GLU A 1 106 ? 3.733 -9.889 -12.047 1.00 94.94 106 GLU A N 1
ATOM 870 C CA . GLU A 1 106 ? 3.854 -10.591 -10.780 1.00 94.94 106 GLU A CA 1
ATOM 871 C C . GLU A 1 106 ? 2.642 -10.270 -9.904 1.00 94.94 106 GLU A C 1
ATOM 873 O O . GLU A 1 106 ? 2.282 -9.111 -9.701 1.00 94.94 106 GLU A O 1
ATOM 878 N N . PHE A 1 107 ? 1.996 -11.319 -9.401 1.00 96.12 107 PHE A N 1
ATOM 879 C CA . PHE A 1 107 ? 0.987 -11.206 -8.357 1.00 96.12 107 PHE A CA 1
ATOM 880 C C . PHE A 1 107 ? 1.662 -11.412 -7.017 1.00 96.12 107 PHE A C 1
ATOM 882 O O . PHE A 1 107 ? 2.441 -12.350 -6.842 1.00 96.12 107 PHE A O 1
ATOM 889 N N . VAL A 1 108 ? 1.347 -10.550 -6.068 1.00 95.94 108 VAL A N 1
ATOM 890 C CA . VAL A 1 108 ? 1.942 -10.567 -4.742 1.00 95.94 108 VAL A CA 1
ATOM 891 C C . VAL A 1 108 ? 0.843 -10.844 -3.731 1.00 95.94 108 VAL A C 1
ATOM 893 O O . VAL A 1 108 ? -0.227 -10.257 -3.797 1.00 95.94 108 VAL A O 1
ATOM 896 N N . PHE A 1 109 ? 1.084 -11.746 -2.794 1.00 96.50 109 PHE A N 1
ATOM 897 C CA . PHE A 1 109 ? 0.176 -12.014 -1.683 1.00 96.50 109 PHE A CA 1
ATOM 898 C C . PHE A 1 109 ? 0.941 -11.748 -0.401 1.00 96.50 109 PHE A C 1
ATOM 900 O O . PHE A 1 109 ? 1.997 -12.343 -0.183 1.00 96.50 109 PHE A O 1
ATOM 907 N N . GLY A 1 110 ? 0.449 -10.836 0.425 1.00 95.38 110 GLY A N 1
ATOM 908 C CA . GLY A 1 110 ? 1.195 -10.357 1.576 1.00 95.38 110 GLY A CA 1
ATOM 909 C C . GLY A 1 110 ? 0.312 -9.904 2.720 1.00 95.38 110 GLY A C 1
ATOM 910 O O . GLY A 1 110 ? -0.913 -10.047 2.706 1.00 95.38 110 GLY A O 1
ATOM 911 N N . ILE A 1 111 ? 0.989 -9.374 3.726 1.00 95.31 111 ILE A N 1
ATOM 912 C CA . ILE A 1 111 ? 0.385 -8.738 4.887 1.00 95.31 111 ILE A CA 1
ATOM 913 C C . ILE A 1 111 ? 0.648 -7.239 4.785 1.00 95.31 111 ILE A C 1
ATOM 915 O O . ILE A 1 111 ? 1.767 -6.837 4.491 1.00 95.31 111 ILE A O 1
ATOM 919 N N . ASP A 1 112 ? -0.360 -6.432 5.074 1.00 95.94 112 ASP A N 1
ATOM 920 C CA . ASP A 1 112 ? -0.242 -4.995 5.273 1.00 95.94 112 ASP A CA 1
ATOM 921 C C . ASP A 1 112 ? -0.400 -4.650 6.757 1.00 95.94 112 ASP A C 1
ATOM 923 O O . ASP A 1 112 ? -1.118 -5.325 7.510 1.00 95.94 112 ASP A O 1
ATOM 927 N N . PHE A 1 113 ? 0.266 -3.571 7.160 1.00 93.62 113 PHE A N 1
ATOM 928 C CA . PHE A 1 113 ? 0.068 -2.959 8.461 1.00 93.62 113 PHE A CA 1
ATOM 929 C C . PHE A 1 113 ? -0.812 -1.723 8.302 1.00 93.62 113 PHE A C 1
ATOM 931 O O . PHE A 1 113 ? -0.404 -0.735 7.695 1.00 93.62 113 PHE A O 1
ATOM 938 N N . ASN A 1 114 ? -1.999 -1.754 8.903 1.00 91.81 114 ASN A N 1
ATOM 939 C CA . ASN A 1 114 ? -2.919 -0.626 8.962 1.00 91.81 114 ASN A CA 1
ATOM 940 C C . ASN A 1 114 ? -2.363 0.447 9.906 1.00 91.81 114 ASN A C 1
ATOM 942 O O . ASN A 1 114 ? -2.811 0.583 11.040 1.00 91.81 114 ASN A O 1
ATOM 946 N N . ILE A 1 115 ? -1.362 1.208 9.462 1.00 86.75 115 ILE A N 1
ATOM 947 C CA . ILE A 1 115 ? -0.710 2.248 10.276 1.00 86.75 115 ILE A CA 1
ATOM 948 C C . ILE A 1 115 ? -1.744 3.263 10.761 1.00 86.75 115 ILE A C 1
ATOM 950 O O . ILE A 1 115 ? -1.621 3.845 11.839 1.00 86.75 115 ILE A O 1
ATOM 954 N N . SER A 1 116 ? -2.798 3.449 9.969 1.00 83.94 116 SER A N 1
ATOM 955 C CA . SER A 1 116 ? -3.892 4.324 10.320 1.00 83.94 116 SER A CA 1
ATOM 956 C C . SER A 1 116 ? -4.487 3.972 11.699 1.00 83.94 116 SER A C 1
ATOM 958 O O . SER A 1 116 ? -4.748 4.888 12.483 1.00 83.94 116 SER A O 1
ATOM 960 N N . SER A 1 117 ? -4.614 2.693 12.071 1.00 85.31 117 SER A N 1
ATOM 961 C CA . SER A 1 117 ? -5.172 2.292 13.375 1.00 85.31 117 SER A CA 1
ATOM 962 C C . SER A 1 117 ? -4.336 2.744 14.575 1.00 85.31 117 SER A C 1
ATOM 964 O O . SER A 1 117 ? -4.881 2.987 15.648 1.00 85.31 117 SER A O 1
ATOM 966 N N . LEU A 1 118 ? -3.028 2.950 14.395 1.00 83.56 118 LEU A N 1
ATOM 967 C CA . LEU A 1 118 ? -2.115 3.352 15.471 1.00 83.56 118 LEU A CA 1
ATOM 968 C C . LEU A 1 118 ? -2.297 4.812 15.909 1.00 83.56 118 LEU A C 1
ATOM 970 O O . LEU A 1 118 ? -1.849 5.195 16.990 1.00 83.56 118 LEU A O 1
ATOM 974 N N . PHE A 1 119 ? -2.946 5.636 15.084 1.00 80.19 119 PHE A N 1
ATOM 975 C CA . PHE A 1 119 ? -3.123 7.059 15.351 1.00 80.19 119 PHE A CA 1
ATOM 976 C C . PHE A 1 119 ? -4.584 7.400 15.644 1.00 80.19 119 PHE A C 1
ATOM 978 O O . PHE A 1 119 ? -5.484 7.184 14.820 1.00 80.19 119 PHE A O 1
ATOM 985 N N . SER A 1 120 ? -4.816 8.028 16.800 1.00 71.81 120 SER A N 1
ATOM 986 C CA . SER A 1 120 ? -6.107 8.625 17.127 1.00 71.81 120 SER A CA 1
ATOM 987 C C . SER A 1 120 ? -6.324 9.897 16.302 1.00 71.81 120 SER A C 1
ATOM 989 O O . SER A 1 120 ? -5.456 10.761 16.172 1.00 71.81 120 SER A O 1
ATOM 991 N N . SER A 1 121 ? -7.499 10.017 15.686 1.00 70.75 121 SER A N 1
ATOM 992 C CA . SER A 1 121 ? -7.821 11.168 14.841 1.00 70.75 121 SER A CA 1
ATOM 993 C C . SER A 1 121 ? -8.467 12.279 15.665 1.00 70.75 121 SER A C 1
ATOM 995 O O . SER A 1 121 ? -9.681 12.287 15.860 1.00 70.75 121 SER A O 1
ATOM 997 N N . SER A 1 122 ? -7.667 13.242 16.123 1.00 68.56 122 SER A N 1
ATOM 998 C CA . SER A 1 122 ? -8.173 14.503 16.679 1.00 68.56 122 SER A CA 1
ATOM 999 C C . SER A 1 122 ? -8.226 15.566 15.571 1.00 68.56 122 SER A C 1
ATOM 1001 O O . SER A 1 122 ? -7.197 16.089 15.141 1.00 68.56 122 SER A O 1
ATOM 1003 N N . GLY A 1 123 ? -9.413 15.819 15.009 1.00 77.44 123 GLY A N 1
ATOM 1004 C CA . GLY A 1 123 ? -9.649 16.858 13.989 1.00 77.44 123 GLY A CA 1
ATOM 1005 C C . GLY A 1 123 ? -9.420 16.460 12.516 1.00 77.44 123 GLY A C 1
ATOM 1006 O O . GLY A 1 123 ? -9.001 15.353 12.193 1.00 77.44 123 GLY A O 1
ATOM 1007 N N . LYS A 1 124 ? -9.735 17.377 11.585 1.00 79.44 124 LYS A N 1
ATOM 1008 C CA . LYS A 1 124 ? -9.674 17.133 10.124 1.00 79.44 124 LYS A CA 1
ATOM 1009 C C . LYS A 1 124 ? -8.246 16.915 9.601 1.00 79.44 124 LYS A C 1
ATOM 1011 O O . LYS A 1 124 ? -8.035 16.048 8.760 1.00 79.44 124 LYS A O 1
ATOM 1016 N N . ASN A 1 125 ? -7.267 17.650 10.129 1.00 83.75 125 ASN A N 1
ATOM 1017 C CA . ASN A 1 125 ? -5.875 17.571 9.669 1.00 83.75 125 ASN A CA 1
ATOM 1018 C C . ASN A 1 125 ? -5.229 16.218 10.001 1.00 83.75 125 ASN A C 1
ATOM 1020 O O . ASN A 1 125 ? -4.507 15.664 9.178 1.00 83.75 125 ASN A O 1
ATOM 1024 N N . SER A 1 126 ? -5.523 15.652 11.176 1.00 80.94 126 SER A N 1
ATOM 1025 C CA . SER A 1 126 ? -4.998 14.337 11.564 1.00 80.94 126 SER A CA 1
ATOM 1026 C C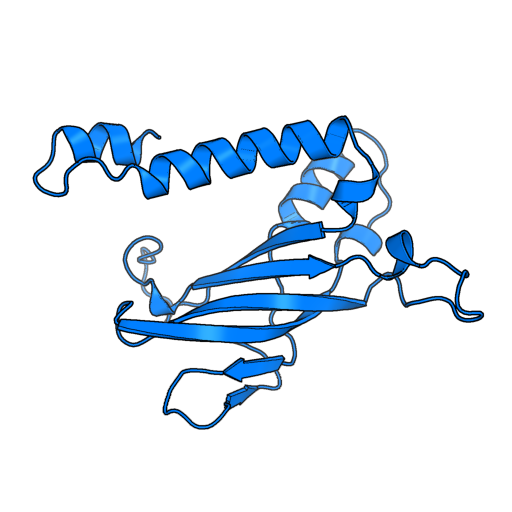 . SER A 1 126 ? -5.585 13.212 10.715 1.00 80.94 126 SER A C 1
ATOM 1028 O O . SER A 1 126 ? -4.857 12.290 10.362 1.00 80.94 126 SER A O 1
ATOM 1030 N N . LYS A 1 127 ? -6.863 13.312 10.316 1.00 81.75 127 LYS A N 1
ATOM 1031 C CA . LYS A 1 127 ? -7.476 12.374 9.362 1.00 81.75 127 LYS A CA 1
ATOM 1032 C C . LYS A 1 127 ? -6.774 12.401 8.008 1.00 81.75 127 LYS A C 1
ATOM 1034 O O . LYS A 1 127 ? -6.470 11.336 7.492 1.00 81.75 127 LYS A O 1
ATOM 1039 N N . LEU A 1 128 ? -6.479 13.593 7.482 1.00 83.44 128 LEU A N 1
ATOM 1040 C CA . LEU A 1 128 ? -5.780 13.742 6.203 1.00 83.44 128 LEU A CA 1
ATOM 1041 C C . LEU A 1 128 ? -4.369 13.145 6.256 1.00 83.44 128 LEU A C 1
ATOM 1043 O O . LEU A 1 128 ? -3.991 12.375 5.384 1.00 83.44 128 LEU A O 1
ATOM 1047 N N . ILE A 1 129 ? -3.596 13.470 7.296 1.00 85.00 129 ILE A N 1
ATOM 1048 C CA . ILE A 1 129 ? -2.242 12.924 7.474 1.00 85.00 129 ILE A CA 1
ATOM 1049 C C . ILE A 1 129 ? -2.297 11.398 7.571 1.00 85.00 129 ILE A C 1
ATOM 1051 O O . ILE A 1 129 ? -1.539 10.709 6.895 1.00 85.00 129 ILE A O 1
ATOM 1055 N N . LYS A 1 130 ? -3.229 10.875 8.372 1.00 84.88 130 LYS A N 1
ATOM 1056 C CA . LYS A 1 130 ? -3.448 9.441 8.550 1.00 84.88 130 LYS A CA 1
ATOM 1057 C C . LYS A 1 130 ? -3.783 8.751 7.227 1.00 84.88 130 LYS A C 1
ATOM 1059 O O . LYS A 1 130 ? -3.134 7.764 6.907 1.00 84.88 130 LYS A O 1
ATOM 1064 N N . SER A 1 131 ? -4.727 9.284 6.447 1.00 82.50 131 SER A N 1
ATOM 1065 C CA . SER A 1 131 ? -5.066 8.718 5.136 1.00 82.50 131 SER A CA 1
ATOM 1066 C C . SER A 1 131 ? -3.894 8.786 4.161 1.00 82.50 131 SER A C 1
ATOM 1068 O O . SER A 1 131 ? -3.667 7.830 3.438 1.00 82.50 131 SER A O 1
ATOM 1070 N N . THR A 1 132 ? -3.113 9.872 4.169 1.00 87.25 132 THR A N 1
ATOM 1071 C CA . THR A 1 132 ? -1.950 10.016 3.281 1.00 87.25 132 THR A CA 1
ATOM 1072 C C . THR A 1 132 ? -0.834 9.039 3.634 1.00 87.25 132 THR A C 1
ATOM 1074 O O . THR A 1 132 ? -0.221 8.470 2.739 1.00 87.25 132 THR A O 1
ATOM 1077 N N . ILE A 1 133 ? -0.561 8.827 4.924 1.00 87.44 133 ILE A N 1
ATOM 1078 C CA . ILE A 1 133 ? 0.433 7.841 5.369 1.00 87.44 133 ILE A CA 1
ATOM 1079 C C . ILE A 1 133 ? -0.037 6.426 5.026 1.00 87.44 133 ILE A C 1
ATOM 1081 O O . ILE A 1 133 ? 0.766 5.613 4.578 1.00 87.44 133 ILE A O 1
ATOM 1085 N N . ASP A 1 134 ? -1.331 6.145 5.188 1.00 88.75 134 ASP A N 1
ATOM 1086 C CA . ASP A 1 134 ? -1.897 4.829 4.894 1.00 88.75 134 ASP A CA 1
ATOM 1087 C C . ASP A 1 134 ? -1.900 4.492 3.392 1.00 88.75 134 ASP A C 1
ATOM 1089 O O . ASP A 1 134 ? -2.040 3.328 3.047 1.00 88.75 134 ASP A O 1
ATOM 1093 N N . LEU A 1 135 ? -1.652 5.455 2.491 1.00 90.94 135 LEU A N 1
ATOM 1094 C CA . LEU A 1 135 ? -1.403 5.169 1.069 1.00 90.94 135 LEU A CA 1
ATOM 1095 C C . LEU A 1 135 ? -0.097 4.396 0.834 1.00 90.94 135 LEU A C 1
ATOM 1097 O O . LEU A 1 135 ? 0.090 3.838 -0.248 1.00 90.94 135 LEU A O 1
ATOM 1101 N N . PHE A 1 136 ? 0.810 4.356 1.811 1.00 93.25 136 PHE A N 1
ATOM 1102 C CA . PHE A 1 136 ? 2.080 3.651 1.697 1.00 93.25 136 PHE A CA 1
ATOM 1103 C C . PHE A 1 136 ? 2.002 2.270 2.345 1.00 93.25 136 PHE A C 1
ATOM 1105 O O . PHE A 1 136 ? 1.716 2.137 3.534 1.00 93.25 136 PHE A O 1
ATOM 1112 N N . HIS A 1 137 ? 2.313 1.236 1.566 1.00 94.56 137 HIS A N 1
ATOM 1113 C CA . HIS A 1 137 ? 2.444 -0.124 2.079 1.00 94.56 137 HIS A CA 1
ATOM 1114 C C . HIS A 1 137 ? 3.860 -0.325 2.633 1.00 94.56 137 HIS A C 1
ATOM 1116 O O . HIS A 1 137 ? 4.851 -0.151 1.917 1.00 94.56 137 HIS A O 1
ATOM 1122 N N . LEU A 1 138 ? 3.974 -0.710 3.906 1.00 92.50 138 LEU A N 1
ATOM 1123 C CA . LEU A 1 138 ? 5.275 -0.986 4.523 1.00 92.50 138 LEU A CA 1
ATOM 1124 C C . LEU A 1 138 ? 5.833 -2.339 4.062 1.00 92.50 138 LEU A C 1
ATOM 1126 O O . LEU A 1 138 ? 5.059 -3.258 3.798 1.00 92.50 138 LEU A O 1
ATOM 1130 N N . PRO A 1 139 ? 7.164 -2.516 3.997 1.00 91.12 139 PRO A N 1
ATOM 1131 C CA . PRO A 1 139 ? 7.750 -3.824 3.739 1.00 91.12 139 PRO A CA 1
ATOM 1132 C C . PRO A 1 139 ? 7.276 -4.841 4.780 1.00 91.12 139 PRO A C 1
ATOM 1134 O O . PRO A 1 139 ? 7.454 -4.652 5.983 1.00 91.12 139 PRO A O 1
ATOM 1137 N N . ALA A 1 140 ? 6.684 -5.928 4.302 1.00 93.31 140 ALA A N 1
ATOM 1138 C CA . ALA A 1 140 ? 6.082 -6.959 5.134 1.00 93.31 140 ALA A CA 1
ATOM 1139 C C . ALA A 1 140 ? 6.218 -8.339 4.467 1.00 93.31 140 ALA A C 1
ATOM 1141 O O . ALA A 1 140 ? 6.589 -8.411 3.286 1.00 93.31 140 ALA A O 1
ATOM 1142 N N . PRO A 1 141 ? 5.952 -9.436 5.198 1.00 93.94 141 PRO A N 1
ATOM 1143 C CA . PRO A 1 141 ? 6.058 -10.775 4.644 1.00 93.94 141 PRO A CA 1
ATOM 1144 C C . PRO A 1 141 ? 5.076 -11.011 3.500 1.00 93.94 141 PRO A C 1
ATOM 1146 O O . PRO A 1 141 ? 3.909 -10.616 3.567 1.00 93.94 141 PRO A O 1
ATOM 1149 N N . GLY A 1 142 ? 5.531 -11.734 2.482 1.00 94.31 142 GLY A N 1
ATOM 1150 C CA . GLY A 1 142 ? 4.644 -12.226 1.441 1.00 94.31 142 GLY A CA 1
ATOM 1151 C C . GLY A 1 142 ? 5.338 -13.028 0.349 1.00 94.31 142 GLY A C 1
ATOM 1152 O O . GLY A 1 142 ? 6.523 -13.368 0.425 1.00 94.31 142 GLY A O 1
ATOM 1153 N N . ILE A 1 143 ? 4.545 -13.367 -0.659 1.00 94.81 143 ILE A N 1
ATOM 1154 C CA . ILE A 1 143 ? 4.872 -14.311 -1.720 1.00 94.81 143 ILE A CA 1
ATOM 1155 C C . ILE A 1 143 ? 4.618 -13.631 -3.058 1.00 94.81 143 ILE A C 1
ATOM 1157 O O . ILE A 1 143 ? 3.507 -13.165 -3.307 1.00 94.81 143 ILE A O 1
ATOM 1161 N N . LYS A 1 144 ? 5.624 -13.612 -3.933 1.00 94.12 144 LYS A N 1
ATOM 1162 C CA . LYS A 1 144 ? 5.457 -13.215 -5.334 1.00 94.12 144 LYS A CA 1
ATOM 1163 C C . LYS A 1 144 ? 5.263 -14.447 -6.201 1.00 94.12 144 LYS A C 1
ATOM 1165 O O . LYS A 1 144 ? 5.984 -15.438 -6.079 1.00 94.12 144 LYS A O 1
ATOM 1170 N N . TYR A 1 145 ? 4.309 -14.363 -7.110 1.00 95.25 145 TYR A N 1
ATOM 1171 C CA . TYR A 1 145 ? 4.011 -15.375 -8.102 1.00 95.25 145 TYR A CA 1
ATOM 1172 C C . TYR A 1 145 ? 4.068 -14.759 -9.495 1.00 95.25 145 TYR A C 1
ATOM 1174 O O . TYR A 1 145 ? 3.434 -13.741 -9.768 1.00 95.25 145 TYR A O 1
ATOM 1182 N N . SER A 1 146 ? 4.778 -15.419 -10.405 1.00 94.38 146 SER A N 1
ATOM 1183 C CA . SER A 1 146 ? 4.779 -15.065 -11.819 1.00 94.38 146 SER A CA 1
ATOM 1184 C C . SER A 1 146 ? 4.665 -16.309 -12.684 1.00 94.38 146 SER A C 1
ATOM 1186 O O . SER A 1 146 ? 5.106 -17.402 -12.318 1.00 94.38 146 SER A O 1
ATOM 1188 N N . LYS A 1 147 ? 4.069 -16.147 -13.865 1.00 91.06 147 LYS A N 1
ATOM 1189 C CA . LYS A 1 147 ? 3.888 -17.239 -14.819 1.00 91.06 147 LYS A CA 1
ATOM 1190 C C . LYS A 1 147 ? 5.257 -17.816 -15.204 1.00 91.06 147 LYS A C 1
ATOM 1192 O O . LYS A 1 147 ? 6.183 -17.071 -15.516 1.00 91.06 147 LYS A O 1
ATOM 1197 N 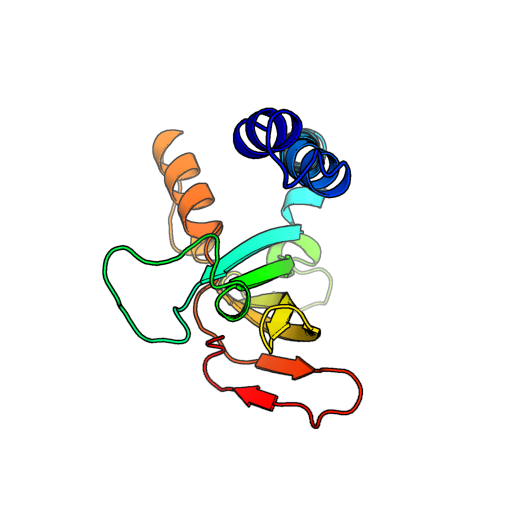N . HIS A 1 148 ? 5.376 -19.143 -15.202 1.00 89.62 148 HIS A N 1
ATOM 1198 C CA . HIS A 1 148 ? 6.611 -19.877 -15.533 1.00 89.62 148 HIS A CA 1
ATOM 1199 C C . HIS A 1 148 ? 7.810 -19.633 -14.597 1.00 89.62 148 HIS A C 1
ATOM 1201 O O . HIS A 1 148 ? 8.922 -20.037 -14.925 1.00 89.62 148 HIS A O 1
ATOM 1207 N N . HIS A 1 149 ? 7.598 -19.026 -13.426 1.00 88.81 149 HIS A N 1
ATOM 1208 C CA . HIS A 1 149 ? 8.639 -18.813 -12.422 1.00 88.81 149 HIS A CA 1
ATOM 1209 C C . HIS A 1 149 ? 8.245 -19.479 -11.103 1.00 88.81 149 HIS A C 1
ATOM 1211 O O . HIS A 1 149 ? 7.062 -19.635 -10.792 1.00 88.81 149 HIS A O 1
ATOM 1217 N N . LYS A 1 150 ? 9.243 -19.909 -10.325 1.00 91.38 150 LYS A N 1
ATOM 1218 C CA . LYS A 1 150 ? 8.991 -20.422 -8.976 1.00 91.38 150 LYS A CA 1
ATOM 1219 C C . LYS A 1 150 ? 8.500 -19.271 -8.085 1.00 91.38 150 LYS A C 1
ATOM 1221 O O . LYS A 1 150 ? 9.016 -18.166 -8.236 1.00 91.38 150 LYS A O 1
ATOM 1226 N N . PRO A 1 151 ? 7.552 -19.515 -7.164 1.00 92.06 151 PRO A N 1
ATOM 1227 C CA . PRO A 1 151 ? 7.149 -18.506 -6.194 1.00 92.06 151 PRO A CA 1
ATOM 1228 C C . PRO A 1 151 ? 8.344 -18.017 -5.368 1.00 92.06 151 PRO A C 1
ATOM 1230 O O . PRO A 1 151 ? 9.152 -18.828 -4.907 1.00 92.06 151 PRO A O 1
ATOM 1233 N N . GLU A 1 152 ? 8.440 -16.704 -5.172 1.00 91.31 152 GLU A N 1
ATOM 1234 C CA . GLU A 1 152 ? 9.466 -16.080 -4.337 1.00 91.31 152 GLU A CA 1
ATOM 1235 C C . GLU A 1 152 ? 8.873 -15.710 -2.979 1.00 91.31 152 GLU A C 1
ATOM 1237 O O . GLU A 1 152 ? 7.922 -14.935 -2.901 1.00 91.31 152 GLU A O 1
ATOM 1242 N N . TYR A 1 153 ? 9.459 -16.232 -1.905 1.00 91.62 153 TYR A N 1
ATOM 1243 C CA . TYR A 1 153 ? 9.060 -15.929 -0.532 1.00 91.62 153 TYR A CA 1
ATOM 1244 C C . TYR A 1 153 ? 10.002 -14.876 0.033 1.00 91.62 153 TYR A C 1
ATOM 1246 O O . TYR A 1 153 ? 11.221 -15.066 0.008 1.00 91.62 153 TYR A O 1
ATOM 1254 N N . ARG A 1 154 ? 9.462 -13.778 0.565 1.00 88.56 154 ARG A N 1
ATOM 1255 C CA . ARG A 1 154 ? 10.273 -12.746 1.219 1.00 88.56 154 ARG A CA 1
ATOM 1256 C C . ARG A 1 154 ? 9.681 -12.393 2.574 1.00 88.56 154 ARG A C 1
ATOM 1258 O O . ARG A 1 154 ? 8.483 -12.163 2.693 1.00 88.56 154 ARG A O 1
ATOM 1265 N N . LEU A 1 155 ? 10.546 -12.328 3.588 1.00 85.25 155 LEU A N 1
ATOM 1266 C CA . LEU A 1 155 ? 10.172 -11.855 4.925 1.00 85.25 155 LEU A CA 1
ATOM 1267 C C . LEU A 1 155 ? 9.813 -10.364 4.906 1.00 85.25 155 LEU A C 1
ATOM 1269 O O . LEU A 1 155 ? 8.929 -9.926 5.627 1.00 85.25 155 LEU A O 1
ATOM 1273 N N . PHE A 1 156 ? 10.485 -9.610 4.042 1.00 86.06 156 PHE A N 1
ATOM 1274 C CA . PHE A 1 156 ? 10.162 -8.232 3.724 1.00 86.06 156 PHE A CA 1
ATOM 1275 C C . PHE A 1 156 ? 10.124 -8.120 2.207 1.00 86.06 156 PHE A C 1
ATOM 1277 O O . PHE A 1 156 ? 11.145 -8.294 1.533 1.00 86.06 156 PHE A O 1
ATOM 1284 N N . LEU A 1 157 ? 8.931 -7.907 1.662 1.00 79.94 157 LEU A N 1
ATOM 1285 C CA . LEU A 1 157 ? 8.751 -7.711 0.235 1.00 79.94 157 LEU A CA 1
ATOM 1286 C C . LEU A 1 157 ? 9.283 -6.340 -0.166 1.00 79.94 157 LEU A C 1
ATOM 1288 O O . LEU A 1 157 ? 8.594 -5.327 -0.109 1.00 79.94 157 LEU A O 1
ATOM 1292 N N . PHE A 1 158 ? 10.541 -6.356 -0.584 1.00 73.75 158 PHE A N 1
ATOM 1293 C CA . PHE A 1 158 ? 11.121 -5.329 -1.429 1.00 73.75 158 PHE A CA 1
ATOM 1294 C C . PHE A 1 158 ? 10.941 -5.739 -2.894 1.00 73.75 158 PHE A C 1
ATOM 1296 O O . PHE A 1 158 ? 10.930 -6.945 -3.200 1.00 73.75 158 PHE A O 1
ATOM 1303 N N . ASN A 1 159 ? 10.743 -4.761 -3.780 1.00 63.25 159 ASN A N 1
ATOM 1304 C CA . ASN A 1 159 ? 10.745 -5.043 -5.209 1.00 63.25 159 ASN A CA 1
ATOM 1305 C C . ASN A 1 159 ? 12.156 -5.329 -5.713 1.00 63.25 159 ASN A C 1
ATOM 1307 O O . ASN A 1 159 ? 13.087 -4.609 -5.289 1.00 63.25 159 ASN A O 1
#

Sequence (159 aa):
MLIELGDGFSNFGFDYQDLVFNLGGLTYGFLQDQFPFLNNFNIKWSFIPTKGLRFPPRFTEDYDAHIYWLTINMHNLIGNKLGFEWPELIQPAVGFSVANNGNRREFVFGIDFNISSLFSSSGKNSKLIKSTIDLFHLPAPGIKYSKHHKPEYRLFLFN

pLDDT: mean 85.74, std 9.56, range [57.69, 97.31]

Secondary structure (DSSP, 8-state):
-HHHHHHTTSTT---HHHHHHHHHHHHHHHHHHH-GGGGGEEEEEEE--TT---SS--TTT-GGGEEEEEEE-HHHHHTTTTSSPPPTTEEEEEEEEEETTTTEEEEEEEEEE-GGGGS---HHHHHHHHHHHHTBPPP--EEEEETTSPPEEESS---

Radius of gyration: 17.66 Å; chains: 1; bounding box: 42×38×47 Å